Protein AF-A0A847WBU3-F1 (afdb_monomer)

Secondary structure (DSSP, 8-state):
-HHHHHTTTPPEEEEE--S-TT--EEEE-GGGHHHHHHHHHHHHT--

Mean predicted aligned error: 4.47 Å

Sequence (47 aa):
ICGAISDQYINVITVCQGASQNNIIIGVKNSDSDSAVRSLYKTFILQ

Structure (mmCIF, N/CA/C/O backbone):
data_AF-A0A847WBU3-F1
#
_entry.id   AF-A0A847WBU3-F1
#
loop_
_atom_site.group_PDB
_atom_site.id
_atom_site.type_symbol
_atom_site.label_atom_id
_atom_site.label_alt_id
_atom_site.label_comp_id
_atom_site.label_asym_id
_atom_site.label_entity_id
_atom_site.label_seq_id
_atom_site.pdbx_PDB_ins_code
_atom_site.Cartn_x
_atom_site.Cartn_y
_atom_site.Cartn_z
_atom_site.occupancy
_atom_site.B_iso_or_equiv
_atom_site.auth_seq_id
_atom_site.auth_comp_id
_atom_site.auth_asym_id
_atom_site.auth_atom_id
_atom_site.pdbx_PDB_model_num
ATOM 1 N N . ILE A 1 1 ? -2.750 -0.172 -6.035 1.00 77.06 1 ILE A N 1
ATOM 2 C CA . ILE A 1 1 ? -2.024 0.291 -4.828 1.00 77.06 1 ILE A CA 1
ATOM 3 C C . ILE A 1 1 ? -3.003 0.918 -3.842 1.00 77.06 1 ILE A C 1
ATOM 5 O O . ILE A 1 1 ? -3.238 0.296 -2.822 1.00 77.06 1 ILE A O 1
ATOM 9 N N . CYS A 1 2 ? -3.661 2.042 -4.168 1.00 79.31 2 CYS A N 1
ATOM 10 C CA . CYS A 1 2 ? -4.654 2.646 -3.265 1.00 79.31 2 CYS A CA 1
ATOM 11 C C . CYS A 1 2 ? -5.767 1.673 -2.843 1.00 79.31 2 CYS A C 1
ATOM 13 O O . CYS A 1 2 ? -6.020 1.580 -1.656 1.00 79.31 2 CYS A O 1
ATOM 15 N N . GLY A 1 3 ? -6.334 0.874 -3.760 1.00 83.31 3 GLY A N 1
ATOM 16 C CA . GLY A 1 3 ? -7.347 -0.135 -3.402 1.00 83.31 3 GLY A CA 1
ATOM 17 C C . GLY A 1 3 ? -6.879 -1.122 -2.321 1.00 83.31 3 GLY A C 1
ATOM 18 O O . GLY A 1 3 ? -7.517 -1.242 -1.286 1.00 83.31 3 GLY A O 1
ATOM 19 N N . ALA A 1 4 ? -5.696 -1.720 -2.494 1.00 83.25 4 ALA A N 1
ATOM 20 C CA . ALA A 1 4 ? -5.107 -2.635 -1.510 1.00 83.25 4 ALA A CA 1
ATOM 21 C C . ALA A 1 4 ? -4.913 -1.998 -0.122 1.00 83.25 4 ALA A C 1
ATOM 23 O O . ALA A 1 4 ? -5.047 -2.655 0.907 1.00 83.25 4 ALA A O 1
ATOM 24 N N . ILE A 1 5 ? -4.552 -0.716 -0.082 1.00 86.50 5 ILE A N 1
ATOM 25 C CA . ILE A 1 5 ? -4.295 0.010 1.167 1.00 86.50 5 ILE A CA 1
ATOM 26 C C . ILE A 1 5 ? -5.629 0.428 1.819 1.00 86.50 5 ILE A C 1
ATOM 28 O O . ILE A 1 5 ? -5.783 0.325 3.036 1.00 86.50 5 ILE A O 1
ATOM 32 N N . SER A 1 6 ? -6.619 0.825 1.011 1.00 86.00 6 SER A N 1
ATOM 33 C CA . SER A 1 6 ? -7.970 1.185 1.456 1.00 86.00 6 SER A CA 1
ATOM 34 C C . SER A 1 6 ? -8.743 0.004 2.044 1.00 86.00 6 SER A C 1
ATOM 36 O O . SER A 1 6 ? -9.445 0.197 3.033 1.00 86.00 6 SER A O 1
ATOM 38 N N . ASP A 1 7 ? -8.559 -1.212 1.524 1.00 85.12 7 ASP A N 1
ATOM 39 C CA . ASP A 1 7 ? -9.186 -2.429 2.071 1.00 85.12 7 ASP A CA 1
ATOM 40 C C . ASP A 1 7 ? -8.751 -2.734 3.517 1.00 85.12 7 ASP A C 1
ATOM 42 O O . ASP A 1 7 ? -9.432 -3.456 4.243 1.00 85.12 7 ASP A O 1
ATOM 46 N N . GLN A 1 8 ? -7.616 -2.178 3.950 1.00 84.81 8 GLN A N 1
ATOM 47 C CA . GLN A 1 8 ? -7.109 -2.280 5.322 1.00 84.81 8 GLN A CA 1
ATOM 48 C C . GLN A 1 8 ? -7.405 -1.031 6.167 1.00 84.81 8 GLN A C 1
ATOM 50 O O . GLN A 1 8 ? -6.862 -0.896 7.260 1.00 84.8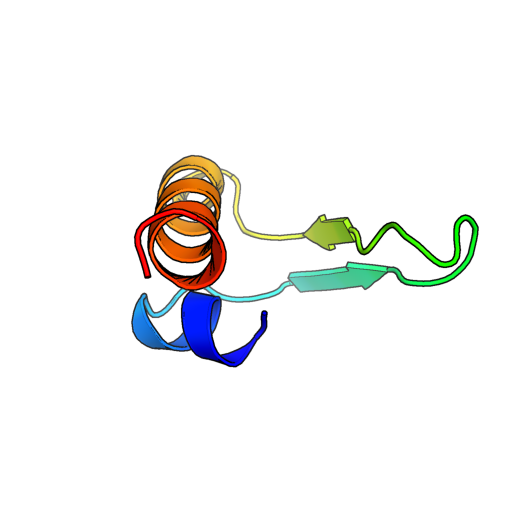1 8 GL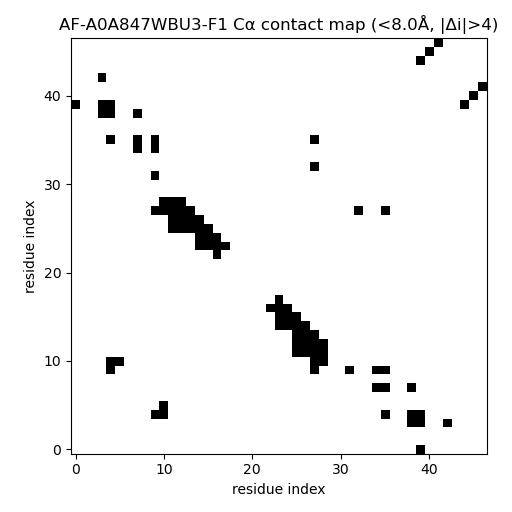N A O 1
ATOM 55 N N . TYR A 1 9 ? -8.250 -0.112 5.680 1.00 88.62 9 TYR A N 1
ATOM 56 C CA . TYR A 1 9 ? -8.575 1.162 6.338 1.00 88.62 9 TYR A CA 1
ATOM 57 C C . TYR A 1 9 ? -7.346 2.037 6.644 1.00 88.62 9 TYR A C 1
ATOM 59 O O . TYR A 1 9 ? -7.362 2.854 7.565 1.00 88.62 9 TYR A O 1
ATOM 67 N N . ILE A 1 10 ? -6.273 1.891 5.861 1.00 90.12 10 ILE A N 1
ATOM 68 C CA . ILE A 1 10 ? -5.039 2.653 6.054 1.00 90.12 10 ILE A CA 1
ATOM 69 C C . ILE A 1 10 ? -5.152 3.987 5.320 1.00 90.12 10 ILE A C 1
ATOM 71 O O . ILE A 1 10 ? -5.437 4.041 4.121 1.00 90.12 10 ILE A O 1
ATOM 75 N N . ASN A 1 11 ? -4.889 5.075 6.042 1.00 89.88 11 ASN A N 1
ATOM 76 C CA . ASN A 1 11 ? -4.947 6.409 5.466 1.00 89.88 11 ASN A CA 1
ATOM 77 C C . ASN A 1 11 ? -3.654 6.757 4.717 1.00 89.88 11 ASN A C 1
ATOM 79 O O . ASN A 1 11 ? -2.555 6.683 5.275 1.00 89.88 11 ASN A O 1
ATOM 83 N N . VAL A 1 12 ? -3.799 7.210 3.474 1.00 89.75 12 VAL A N 1
ATOM 84 C CA . VAL A 1 12 ? -2.686 7.709 2.664 1.00 89.75 12 VAL A CA 1
ATOM 85 C C . VAL A 1 12 ? -2.540 9.210 2.891 1.00 89.75 12 VAL A C 1
ATOM 87 O O . VAL A 1 12 ? -3.453 9.982 2.615 1.00 89.75 12 VAL A O 1
ATOM 90 N N . ILE A 1 13 ? -1.383 9.618 3.408 1.00 91.12 13 ILE A N 1
ATOM 91 C CA . ILE A 1 13 ? -1.059 11.017 3.719 1.00 91.12 13 ILE A CA 1
ATOM 92 C C . ILE A 1 13 ? -0.480 11.708 2.483 1.00 91.12 13 ILE A C 1
ATOM 94 O O . ILE A 1 13 ? -0.853 12.833 2.165 1.00 91.12 13 ILE A O 1
ATOM 98 N N . THR A 1 14 ? 0.409 11.012 1.772 1.00 89.69 14 THR A N 1
ATOM 99 C CA . THR A 1 14 ? 1.108 11.549 0.600 1.00 89.69 14 THR A CA 1
ATOM 100 C C . THR A 1 14 ? 1.324 10.449 -0.430 1.00 89.69 14 THR A C 1
ATOM 102 O O . THR A 1 14 ? 1.628 9.313 -0.070 1.00 89.69 14 THR A O 1
ATOM 105 N N . VAL A 1 15 ? 1.232 10.793 -1.715 1.00 88.56 15 VAL A N 1
ATOM 106 C CA . VAL A 1 15 ? 1.666 9.940 -2.830 1.00 88.56 15 VAL A CA 1
ATOM 107 C C . VAL A 1 15 ? 2.667 10.725 -3.666 1.00 88.56 15 VAL A C 1
ATOM 109 O O . VAL A 1 15 ? 2.351 11.808 -4.151 1.00 88.56 15 VAL A O 1
ATOM 112 N N . CYS A 1 16 ? 3.865 10.173 -3.843 1.00 85.00 16 CYS A N 1
ATOM 113 C CA . CYS A 1 16 ? 4.912 10.756 -4.672 1.00 85.00 16 CYS A CA 1
ATOM 114 C C . CYS A 1 16 ? 5.241 9.802 -5.824 1.00 85.00 16 CYS A C 1
ATOM 116 O O . CYS A 1 16 ? 5.753 8.702 -5.609 1.00 85.00 16 CYS A O 1
ATOM 118 N N . GLN A 1 17 ? 4.981 10.251 -7.050 1.00 79.62 17 GLN A N 1
ATOM 119 C CA . GLN A 1 17 ? 5.362 9.574 -8.287 1.00 79.62 17 GLN A CA 1
ATOM 120 C C . GLN A 1 17 ? 6.050 10.617 -9.173 1.00 79.62 17 GLN A C 1
ATOM 122 O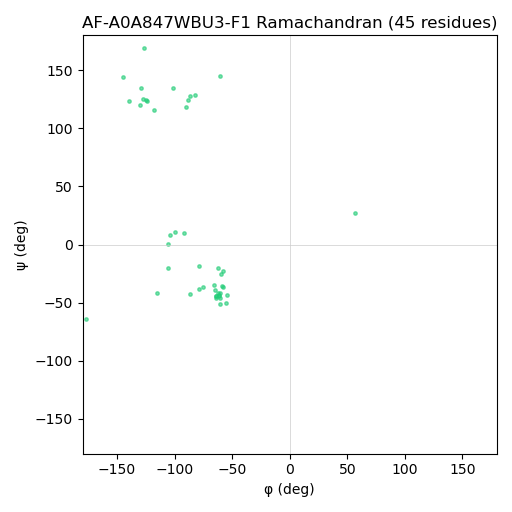 O . GLN A 1 17 ? 5.481 11.671 -9.435 1.00 79.62 17 GLN A O 1
ATOM 127 N N . GLY A 1 18 ? 7.314 10.389 -9.540 1.00 71.81 18 GLY A N 1
ATOM 128 C CA . GLY A 1 18 ? 8.072 11.413 -10.268 1.00 71.81 18 GLY A CA 1
ATOM 129 C C . GLY A 1 18 ? 9.479 11.004 -10.693 1.00 71.81 18 GLY A C 1
ATOM 130 O O . GLY A 1 18 ? 9.752 10.927 -11.883 1.00 71.81 18 GLY A O 1
ATOM 131 N N . ALA A 1 19 ? 10.385 10.731 -9.749 1.00 67.00 19 ALA A N 1
ATOM 132 C CA . ALA A 1 19 ? 11.818 10.611 -10.066 1.00 67.00 19 ALA A CA 1
ATOM 133 C C . ALA A 1 19 ? 12.243 9.267 -10.697 1.00 67.00 19 ALA A C 1
ATOM 135 O O . ALA A 1 19 ? 13.303 9.182 -11.308 1.00 67.00 19 ALA A O 1
ATOM 136 N N . SER A 1 20 ? 11.433 8.215 -10.567 1.00 68.94 20 SER A N 1
ATOM 137 C CA . SER A 1 20 ? 11.666 6.920 -11.210 1.00 68.94 20 SER A CA 1
ATOM 138 C C . SER A 1 20 ? 10.335 6.385 -11.720 1.00 68.94 20 SER A C 1
ATOM 140 O O . SER A 1 20 ? 9.394 6.246 -10.942 1.00 68.94 20 SER A O 1
ATOM 142 N N . GLN A 1 21 ? 10.239 6.098 -13.022 1.00 70.44 21 GLN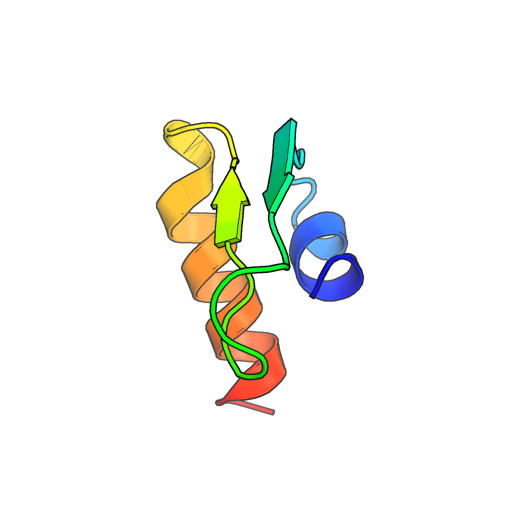 A N 1
ATOM 143 C CA . GLN A 1 21 ? 9.009 5.587 -13.648 1.00 70.44 21 GLN A CA 1
ATOM 144 C C . GLN A 1 21 ? 8.524 4.273 -13.023 1.00 70.44 21 GLN A C 1
ATOM 146 O O . GLN A 1 21 ? 7.333 3.976 -13.076 1.00 70.44 21 GLN A O 1
ATOM 151 N N . ASN A 1 22 ? 9.428 3.534 -12.377 1.00 80.69 22 ASN A N 1
ATOM 152 C CA . ASN A 1 22 ? 9.146 2.229 -11.792 1.00 80.69 22 ASN A CA 1
ATOM 153 C C . ASN A 1 22 ? 9.003 2.275 -10.262 1.00 80.69 22 ASN A C 1
ATOM 155 O O . ASN A 1 22 ? 8.944 1.220 -9.634 1.00 80.69 22 ASN A O 1
ATOM 159 N N . ASN A 1 23 ? 8.968 3.463 -9.644 1.00 82.06 23 ASN A N 1
ATOM 160 C CA . ASN A 1 23 ? 8.811 3.601 -8.197 1.00 82.06 23 ASN A CA 1
ATOM 161 C C . ASN A 1 23 ? 7.692 4.589 -7.841 1.00 82.06 23 ASN A C 1
ATOM 163 O O . ASN A 1 23 ? 7.607 5.693 -8.381 1.00 82.06 23 ASN A O 1
ATOM 167 N N . ILE A 1 24 ? 6.852 4.185 -6.892 1.00 86.69 24 ILE A N 1
ATOM 168 C CA . ILE A 1 24 ? 5.808 5.004 -6.285 1.00 86.69 24 ILE A CA 1
ATOM 169 C C . ILE A 1 24 ? 6.049 4.981 -4.779 1.00 86.69 24 ILE A C 1
ATOM 171 O O . ILE A 1 24 ? 6.072 3.914 -4.166 1.00 86.69 24 ILE A O 1
ATOM 175 N N . ILE A 1 25 ? 6.193 6.161 -4.181 1.00 88.88 25 ILE A N 1
ATOM 176 C CA . ILE A 1 25 ? 6.380 6.318 -2.738 1.00 88.88 25 ILE A CA 1
ATOM 177 C C . ILE A 1 25 ? 5.051 6.746 -2.125 1.00 88.88 25 ILE A C 1
ATOM 179 O O . ILE A 1 25 ? 4.382 7.645 -2.639 1.00 88.88 25 ILE A O 1
ATOM 183 N N . ILE A 1 26 ? 4.678 6.118 -1.012 1.00 90.06 26 ILE A N 1
ATOM 184 C CA . ILE A 1 26 ? 3.436 6.412 -0.297 1.00 90.06 26 ILE A CA 1
ATOM 185 C C . ILE A 1 26 ? 3.754 6.687 1.166 1.00 90.06 26 ILE A C 1
ATOM 187 O O . ILE A 1 26 ? 4.378 5.871 1.840 1.00 90.06 26 ILE A O 1
ATOM 191 N N . GLY A 1 27 ? 3.311 7.845 1.646 1.00 91.25 27 GLY A N 1
ATOM 192 C CA . GLY A 1 27 ? 3.348 8.213 3.053 1.00 91.25 27 GLY A CA 1
ATOM 193 C C . GLY A 1 27 ? 2.087 7.732 3.763 1.00 91.25 27 G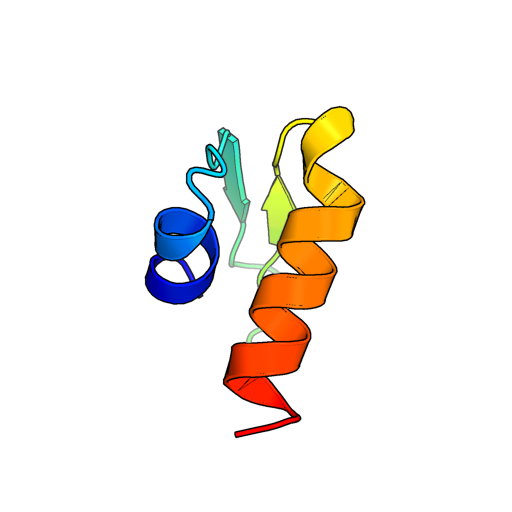LY A C 1
ATOM 194 O O . GLY A 1 27 ? 0.979 8.096 3.368 1.00 91.25 27 GLY A O 1
ATOM 195 N N . VAL A 1 28 ? 2.260 6.951 4.825 1.00 92.88 28 VAL A N 1
ATOM 196 C CA . VAL A 1 28 ? 1.200 6.495 5.740 1.00 92.88 28 VAL A CA 1
ATOM 197 C C . VAL A 1 28 ? 1.587 6.838 7.179 1.00 92.88 28 VAL A C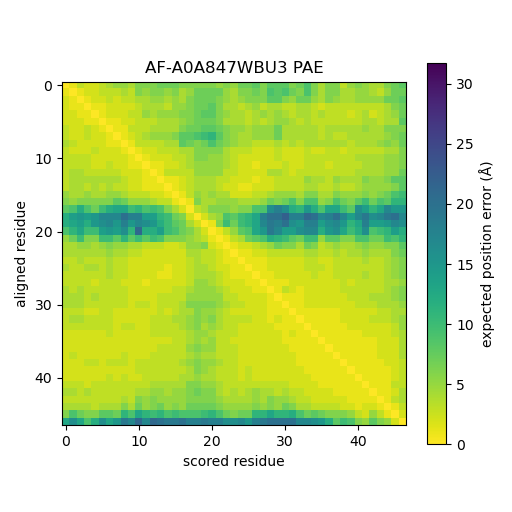 1
ATOM 199 O O . VAL A 1 28 ? 2.727 7.232 7.441 1.00 92.88 28 VAL A O 1
ATOM 202 N N . LYS A 1 29 ? 0.659 6.699 8.134 1.00 94.25 29 LYS A N 1
ATOM 203 C CA . LYS A 1 29 ? 1.028 6.786 9.554 1.00 94.25 29 LYS A CA 1
ATOM 204 C C . LYS A 1 29 ? 2.041 5.697 9.893 1.00 94.25 29 LYS A C 1
ATOM 206 O O . LYS A 1 29 ? 1.933 4.574 9.413 1.00 94.25 29 LYS A O 1
ATOM 211 N N . ASN A 1 30 ? 2.977 6.010 10.785 1.00 91.94 30 ASN A N 1
ATOM 212 C CA . ASN A 1 30 ? 4.000 5.049 11.196 1.00 91.94 30 ASN A CA 1
ATOM 213 C C . ASN A 1 30 ? 3.391 3.767 11.798 1.00 91.94 30 ASN A C 1
ATOM 215 O O . ASN A 1 30 ? 3.878 2.674 11.532 1.00 91.94 30 ASN A O 1
ATOM 219 N N . SER A 1 31 ? 2.275 3.900 12.528 1.00 94.12 31 SER A N 1
ATOM 220 C CA . SER A 1 31 ? 1.503 2.773 13.076 1.00 94.12 31 SER A CA 1
ATOM 221 C C . SER A 1 31 ? 0.974 1.809 12.014 1.00 94.12 31 SER A C 1
ATOM 223 O O . SER A 1 31 ? 0.751 0.641 12.310 1.00 94.12 31 SER A O 1
ATOM 225 N N . ASP A 1 32 ? 0.782 2.295 10.788 1.00 92.88 32 ASP A N 1
ATOM 226 C CA . ASP A 1 32 ? 0.121 1.562 9.710 1.00 92.88 32 ASP A CA 1
ATOM 227 C C . ASP A 1 32 ? 1.135 1.066 8.667 1.00 92.88 32 ASP A C 1
ATOM 229 O O . ASP A 1 32 ? 0.754 0.438 7.679 1.00 92.88 32 ASP A O 1
ATOM 233 N N . SER A 1 33 ? 2.429 1.337 8.876 1.00 90.25 33 SER A N 1
ATOM 234 C CA . SER A 1 33 ? 3.510 1.022 7.937 1.00 90.25 33 SER A CA 1
ATOM 235 C C . SER A 1 33 ? 3.620 -0.481 7.660 1.00 90.25 33 SER A C 1
ATOM 237 O O . SER A 1 33 ? 3.559 -0.900 6.502 1.00 90.25 33 SER A O 1
ATOM 239 N N . ASP A 1 34 ? 3.681 -1.305 8.707 1.00 93.56 34 ASP A N 1
ATOM 240 C CA . ASP A 1 34 ? 3.733 -2.765 8.590 1.00 93.56 34 ASP A CA 1
ATOM 241 C C . ASP A 1 34 ? 2.485 -3.338 7.904 1.00 93.56 34 ASP A C 1
ATOM 243 O O . ASP A 1 34 ? 2.582 -4.203 7.027 1.00 93.56 34 ASP A O 1
ATOM 247 N N . SER A 1 35 ? 1.303 -2.841 8.273 1.00 91.94 35 SER A N 1
ATOM 248 C CA . SER A 1 35 ? 0.029 -3.267 7.683 1.00 91.94 35 SER A CA 1
ATOM 249 C C . SER A 1 35 ? -0.057 -2.894 6.202 1.00 91.94 35 SER A C 1
ATOM 251 O O . SER A 1 35 ? -0.511 -3.702 5.389 1.00 91.94 35 SER A O 1
ATOM 253 N N . ALA A 1 36 ? 0.440 -1.712 5.826 1.00 91.25 36 ALA A N 1
ATOM 254 C CA . ALA A 1 36 ? 0.474 -1.257 4.440 1.00 91.25 36 ALA A CA 1
ATOM 255 C C . ALA A 1 36 ? 1.381 -2.152 3.590 1.00 91.25 36 ALA A C 1
ATOM 257 O O . ALA A 1 36 ? 0.967 -2.611 2.523 1.00 91.25 36 ALA A O 1
ATOM 258 N N . VAL A 1 37 ? 2.584 -2.468 4.086 1.00 91.38 37 VAL A N 1
ATOM 259 C CA . VAL A 1 37 ? 3.523 -3.372 3.403 1.00 91.38 37 VAL A CA 1
ATOM 260 C C . VAL A 1 37 ? 2.912 -4.760 3.235 1.00 91.38 37 VAL A C 1
ATOM 262 O O . VAL A 1 37 ? 2.937 -5.307 2.133 1.00 91.38 37 VAL A O 1
ATOM 265 N N . ARG A 1 38 ? 2.303 -5.321 4.288 1.00 92.06 38 ARG A N 1
ATOM 266 C CA . ARG A 1 38 ? 1.651 -6.641 4.225 1.00 92.06 38 ARG A CA 1
ATOM 267 C C . ARG A 1 38 ? 0.492 -6.668 3.235 1.00 92.06 38 ARG A C 1
ATOM 269 O O . ARG A 1 38 ? 0.376 -7.634 2.484 1.00 92.06 38 ARG A O 1
ATOM 276 N N . SER A 1 39 ? -0.338 -5.625 3.204 1.00 90.69 39 SER A N 1
ATOM 277 C CA . SER A 1 39 ? -1.463 -5.547 2.266 1.00 90.69 39 SER A CA 1
ATOM 278 C C . SER A 1 39 ? -0.994 -5.492 0.814 1.00 90.69 39 SER A C 1
ATOM 280 O O . SER A 1 39 ? -1.499 -6.215 -0.050 1.00 90.69 39 SER A O 1
ATOM 282 N N . LEU A 1 40 ? 0.032 -4.678 0.552 1.00 90.06 40 LEU A N 1
ATOM 283 C CA . LEU A 1 40 ? 0.642 -4.575 -0.769 1.00 90.06 40 LEU A CA 1
ATOM 284 C C . LEU A 1 40 ? 1.298 -5.889 -1.183 1.00 90.06 40 LEU A C 1
ATOM 286 O O . LEU A 1 40 ? 1.069 -6.349 -2.297 1.00 90.06 40 LEU A O 1
ATOM 290 N N . TYR A 1 41 ? 2.040 -6.533 -0.284 1.00 91.06 41 TYR A N 1
ATOM 291 C CA . TYR A 1 41 ? 2.660 -7.826 -0.557 1.00 91.06 41 TYR A CA 1
ATOM 292 C C . TYR A 1 41 ? 1.614 -8.903 -0.862 1.00 91.06 41 TYR A C 1
ATOM 294 O O . TYR A 1 41 ? 1.739 -9.636 -1.840 1.00 91.06 41 TYR A O 1
ATOM 302 N N . LYS A 1 42 ? 0.532 -8.956 -0.077 1.00 89.69 42 LYS A N 1
ATOM 303 C CA . LYS A 1 42 ? -0.576 -9.885 -0.318 1.00 89.69 42 LYS A CA 1
ATOM 304 C C . LYS A 1 42 ? -1.236 -9.645 -1.675 1.00 89.69 42 LYS A C 1
ATOM 306 O O . LYS A 1 42 ? -1.544 -10.603 -2.367 1.00 89.69 42 LYS A O 1
ATOM 311 N N . THR A 1 43 ? -1.437 -8.382 -2.043 1.00 88.56 43 THR A N 1
ATOM 312 C CA . THR A 1 43 ? -2.128 -8.023 -3.287 1.00 88.56 43 THR A CA 1
ATOM 313 C C . THR A 1 43 ? -1.258 -8.224 -4.521 1.00 88.56 43 THR A C 1
ATOM 315 O O . THR A 1 43 ? -1.785 -8.600 -5.550 1.00 88.56 43 THR A O 1
ATOM 318 N N . PHE A 1 44 ? 0.049 -7.960 -4.456 1.00 86.25 44 PHE A N 1
ATOM 319 C CA . PHE A 1 44 ? 0.906 -7.953 -5.648 1.00 86.25 44 PHE A CA 1
ATOM 320 C C . PHE A 1 44 ? 1.832 -9.167 -5.783 1.00 86.25 44 PHE A C 1
ATOM 322 O O . PHE A 1 44 ? 2.312 -9.414 -6.885 1.00 86.25 44 PHE A O 1
ATOM 329 N N . ILE A 1 45 ? 2.120 -9.896 -4.697 1.00 89.56 45 ILE A N 1
ATOM 330 C CA . ILE A 1 45 ? 3.072 -11.024 -4.700 1.00 89.56 45 ILE A CA 1
ATOM 331 C C . ILE A 1 45 ? 2.392 -12.360 -4.400 1.00 89.56 45 ILE A C 1
ATOM 333 O O . ILE A 1 45 ? 2.725 -13.358 -5.028 1.00 89.56 45 ILE A O 1
ATOM 337 N N . LEU A 1 46 ? 1.463 -12.397 -3.440 1.00 79.00 46 LEU A N 1
ATOM 338 C CA . LEU A 1 46 ? 0.750 -13.625 -3.052 1.00 79.00 46 LEU A CA 1
ATOM 339 C C . LEU A 1 46 ? -0.566 -13.839 -3.820 1.00 79.00 46 LEU A C 1
ATOM 341 O O . LEU A 1 46 ? -1.360 -14.686 -3.411 1.00 79.00 46 LEU A O 1
ATOM 345 N N . GLN A 1 47 ? -0.816 -13.042 -4.861 1.00 54.19 47 GLN A N 1
ATOM 346 C CA . GLN A 1 47 ? -2.016 -13.130 -5.692 1.00 54.19 47 GLN A CA 1
ATOM 347 C C . GLN A 1 47 ? -2.018 -14.379 -6.575 1.00 54.19 47 GLN A C 1
ATOM 349 O O . GLN A 1 47 ? -0.944 -14.717 -7.120 1.00 54.19 47 GLN A O 1
#

Foldseek 3Di:
DVVLCVVVVWDWPDWDDDDDVPDIDTDTPPVCVVVNVVSCCCVPPVD

Radius of gyration: 10.68 Å; Cα contacts (8 Å, |Δi|>4): 46; chains: 1; bounding box: 21×25×27 Å

Nearest PDB structures (foldseek):
  3c1n-assembly2_A  TM=9.218E-01  e=2.684E-02  Methanocaldococcus jannaschii
  2hmf-assembly1_A  TM=8.895E-01  e=1.914E-02  Methanocaldococcus jannaschii
  3c1m-assembly1_D  TM=8.893E-01  e=2.191E-02  Methanocaldococcus jannaschii
  2cdq-assembly1_B  TM=9.047E-01  e=3.073E-02  Arabidopsis thaliana
  3ab4-assembly2_G  TM=8.384E-0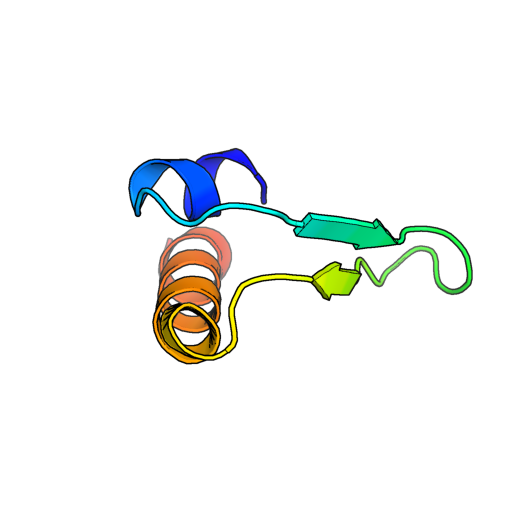1  e=3.067E-01  Corynebacterium glutamicum

pLDDT: mean 85.77, std 8.12, range [54.19, 94.25]
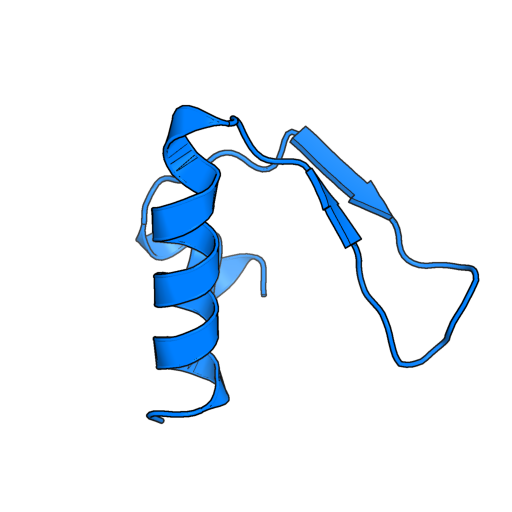
Solvent-accessible surface area (backbone atoms only — not comparable to full-atom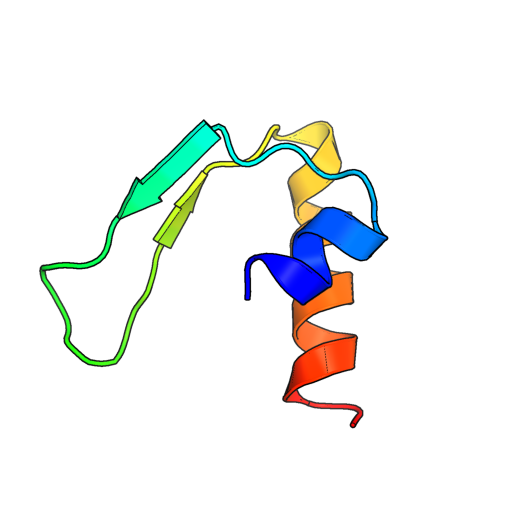 values): 2977 Å² total; per-residue (Å²): 109,69,66,48,32,49,78,69,74,49,63,76,76,43,80,50,73,74,95,41,97,90,50,75,48,72,40,55,54,79,90,44,46,67,58,44,51,50,34,46,44,48,63,76,69,71,103